Protein AF-A0A7K0J331-F1 (afdb_monomer_lite)

Foldseek 3Di:
DQVVQVPVVPQQDWFWEAAPVRDIDTGGLVVLLQSLQVVQVVVDPLSVQQLAFAQCDDDVPSVHRFQQVRGQDPDPVSCVVVVVADHGHLCCLQAQARDPPGDGDDHPPRCLHPVNLVVLCVQLRPDPDPVSNRHSSSSNSSSNSSNVNSVVSCVPPCRNVSNVPVVVVVVVCPPPVNPDD

Secondary structure (DSSP, 8-state):
-GGGGT-TTGGG-EEEEE-TTS-EEEEEHHHHHHHHHHHHHHS-HHHHTTS---TT-B-SSTT-B-TTTTS----HHHHHHTTTSPP--HHHHHH-BSSTTS-B---TT--SSHHHHHHHHHHHHH-SSHHHHHHHHHHHHHHHHHHHHHHHHTTSTTGGGT-HHHHHHHHHHTSTTS---

pLDDT: mean 88.62, std 12.7, range [39.91, 98.5]

Structure (mmCIF, N/CA/C/O backbone):
data_AF-A0A7K0J331-F1
#
_entry.id   AF-A0A7K0J331-F1
#
loop_
_atom_site.group_PDB
_atom_site.id
_atom_site.type_symbol
_atom_site.label_atom_id
_atom_site.label_alt_id
_atom_site.label_comp_id
_atom_site.label_asym_id
_atom_site.label_entity_id
_atom_site.label_seq_id
_atom_site.pdbx_PDB_ins_code
_atom_site.Cartn_x
_atom_site.Cartn_y
_atom_site.Cartn_z
_atom_site.occupancy
_atom_site.B_iso_or_equiv
_atom_site.auth_seq_id
_atom_site.auth_comp_id
_atom_site.auth_asym_id
_atom_site.auth_atom_id
_atom_site.pdbx_PDB_model_num
ATOM 1 N N . MET A 1 1 ? 0.343 -11.458 21.889 1.00 49.00 1 MET A N 1
ATOM 2 C CA . MET A 1 1 ? 0.726 -10.099 21.438 1.00 49.00 1 MET A CA 1
ATOM 3 C C . MET A 1 1 ? -0.492 -9.280 20.982 1.00 49.00 1 MET A C 1
ATOM 5 O O . MET A 1 1 ? -0.589 -8.131 21.373 1.00 49.00 1 MET A O 1
ATOM 9 N N . ILE A 1 2 ? -1.458 -9.869 20.262 1.00 51.25 2 ILE A N 1
ATOM 10 C CA . ILE A 1 2 ? -2.682 -9.197 19.760 1.00 51.25 2 ILE A CA 1
ATOM 11 C C . ILE A 1 2 ? -3.699 -8.782 20.856 1.00 51.25 2 ILE A C 1
ATOM 13 O O . ILE A 1 2 ? -4.288 -7.707 20.769 1.00 51.25 2 ILE A O 1
ATOM 17 N N . ASN A 1 3 ? -3.840 -9.555 21.941 1.00 51.06 3 ASN A N 1
ATOM 18 C CA . ASN A 1 3 ? -4.832 -9.271 22.997 1.00 51.06 3 ASN A CA 1
ATOM 19 C C . ASN A 1 3 ? -4.568 -7.977 23.796 1.00 51.06 3 ASN A C 1
ATOM 21 O O . ASN A 1 3 ? -5.488 -7.442 24.407 1.00 51.06 3 ASN A O 1
ATOM 25 N N . ASN A 1 4 ? -3.342 -7.440 23.768 1.00 61.88 4 ASN A N 1
ATOM 26 C CA . ASN A 1 4 ? -2.974 -6.229 24.517 1.00 61.88 4 ASN A CA 1
ATOM 27 C C . ASN A 1 4 ? -3.400 -4.924 23.820 1.00 61.88 4 ASN A C 1
ATOM 29 O O . ASN A 1 4 ? -3.252 -3.851 24.397 1.00 61.88 4 ASN A O 1
ATOM 33 N N . PHE A 1 5 ? -3.934 -5.007 22.597 1.00 66.25 5 PHE A N 1
ATOM 34 C CA . PHE A 1 5 ? -4.367 -3.851 21.804 1.00 66.25 5 PHE A CA 1
ATOM 35 C C . PHE A 1 5 ? -5.896 -3.729 21.686 1.00 66.25 5 PHE A C 1
ATOM 37 O O . PHE A 1 5 ? -6.386 -2.945 20.881 1.00 66.25 5 PHE A O 1
ATOM 44 N N . GLY A 1 6 ? -6.663 -4.503 22.464 1.00 72.88 6 GLY A N 1
ATOM 45 C CA . GLY A 1 6 ? -8.134 -4.504 22.401 1.00 72.88 6 GLY A CA 1
ATOM 46 C C . GLY A 1 6 ? -8.732 -5.394 21.301 1.00 72.88 6 GLY A C 1
ATOM 47 O O . GLY A 1 6 ? -9.944 -5.381 21.088 1.00 72.88 6 GLY A O 1
ATOM 48 N N . PHE A 1 7 ? -7.899 -6.199 20.634 1.00 82.62 7 PHE A N 1
ATOM 49 C CA . PHE A 1 7 ? -8.295 -7.190 19.630 1.00 82.62 7 PHE A CA 1
ATOM 50 C C . PHE A 1 7 ? -8.375 -8.587 20.252 1.00 82.62 7 PHE A C 1
ATOM 52 O O . PHE A 1 7 ? -7.640 -9.497 19.889 1.00 82.62 7 PHE A O 1
ATOM 59 N N . ASP A 1 8 ? -9.281 -8.764 21.206 1.00 84.88 8 ASP A N 1
ATOM 60 C CA . ASP A 1 8 ? -9.549 -10.030 21.902 1.00 84.88 8 ASP A CA 1
ATOM 61 C C . ASP A 1 8 ? -9.907 -11.198 20.963 1.00 84.88 8 ASP A C 1
ATOM 63 O O . ASP A 1 8 ? -9.647 -12.356 21.285 1.00 84.88 8 ASP A O 1
ATOM 67 N N . LYS A 1 9 ? -10.445 -10.886 19.778 1.00 88.12 9 LYS A N 1
ATOM 68 C CA . LYS A 1 9 ? -10.755 -11.842 18.699 1.00 88.12 9 LYS A CA 1
ATOM 69 C C . LYS A 1 9 ? -9.756 -11.814 17.535 1.00 88.12 9 LYS A C 1
ATOM 71 O O . LYS A 1 9 ? -10.022 -12.372 16.477 1.00 88.12 9 LYS A O 1
ATOM 76 N N . GLY A 1 10 ? -8.622 -11.132 17.693 1.00 88.38 10 GLY A N 1
ATOM 77 C CA . GLY A 1 10 ? -7.621 -10.969 16.642 1.00 88.38 10 GLY A CA 1
ATOM 78 C C . GLY A 1 10 ? -8.194 -10.464 15.322 1.00 88.38 10 GLY A C 1
ATOM 79 O O . GLY A 1 10 ? -8.845 -9.420 15.304 1.00 88.38 10 GLY A O 1
ATOM 80 N N . TYR A 1 11 ? -7.934 -11.185 14.226 1.00 90.31 11 TYR A N 1
ATOM 81 C CA . TYR A 1 11 ? -8.373 -10.762 12.894 1.00 90.31 11 TYR A CA 1
ATOM 82 C C . TYR A 1 11 ? -9.895 -10.882 12.676 1.00 90.31 11 TYR A C 1
ATOM 84 O O . TYR A 1 11 ? -10.427 -10.253 11.763 1.00 90.31 11 TYR A O 1
ATOM 92 N N . ASP A 1 12 ? -10.604 -11.611 13.545 1.00 94.12 12 ASP A N 1
ATOM 93 C CA . ASP A 1 12 ? -12.069 -11.731 13.527 1.00 94.12 12 ASP A CA 1
ATOM 94 C C . ASP A 1 12 ? -12.766 -10.613 14.319 1.00 94.12 12 ASP A C 1
ATOM 96 O O . ASP A 1 12 ? -13.995 -10.543 14.386 1.00 94.12 12 ASP A O 1
ATOM 100 N N . LYS A 1 13 ? -12.003 -9.713 14.955 1.00 93.56 13 LYS A N 1
ATOM 101 C CA . LYS A 1 13 ? -12.571 -8.538 15.618 1.00 93.56 13 LYS A CA 1
ATOM 102 C C . LYS A 1 13 ? -13.231 -7.640 14.578 1.00 93.56 13 LYS A C 1
ATOM 104 O O . LYS A 1 13 ? -12.571 -7.173 13.656 1.00 93.56 13 LYS A O 1
ATOM 109 N N . THR A 1 14 ? -14.510 -7.349 14.772 1.00 96.00 14 THR A N 1
ATOM 110 C CA . THR A 1 14 ? -15.242 -6.396 13.938 1.00 96.00 14 THR A CA 1
ATOM 111 C C . THR A 1 14 ? -15.026 -4.968 14.412 1.00 96.00 14 THR A C 1
ATOM 113 O O . THR A 1 14 ? -15.092 -4.704 15.615 1.00 96.00 14 THR A O 1
ATOM 116 N N . ILE A 1 15 ? -14.827 -4.052 13.470 1.00 95.62 15 ILE A N 1
ATOM 117 C CA . ILE A 1 15 ? -14.672 -2.619 13.710 1.00 95.62 15 ILE A CA 1
ATOM 118 C C . ILE A 1 15 ? -15.596 -1.872 12.760 1.00 95.62 15 ILE A C 1
ATOM 120 O O . ILE A 1 15 ? -15.685 -2.189 11.569 1.00 95.62 15 ILE A O 1
ATOM 124 N N . LYS A 1 16 ? -16.277 -0.868 13.303 1.00 96.81 16 LYS A N 1
ATOM 125 C CA . LYS A 1 16 ? -17.121 0.038 12.541 1.00 96.81 16 LYS A CA 1
ATOM 126 C C . LYS A 1 16 ? -16.255 1.087 11.833 1.00 96.81 16 LYS A C 1
ATOM 128 O O . LYS A 1 16 ? -15.366 1.670 12.445 1.00 96.81 16 LYS A O 1
ATOM 133 N N . GLY A 1 17 ? -16.502 1.338 10.553 1.00 96.50 17 GLY A N 1
ATOM 134 C CA . GLY A 1 17 ? -15.675 2.226 9.741 1.00 96.50 17 GLY A CA 1
ATOM 135 C C . GLY A 1 17 ? -16.342 2.685 8.456 1.00 96.50 17 GLY A C 1
ATOM 136 O O . GLY A 1 17 ? -17.445 2.259 8.123 1.00 96.50 17 GLY A O 1
ATOM 137 N N . ILE A 1 18 ? -15.649 3.562 7.731 1.00 95.81 18 ILE A N 1
ATOM 138 C CA . ILE A 1 18 ? -16.080 4.051 6.422 1.00 95.81 18 ILE A CA 1
ATOM 139 C C . ILE A 1 18 ? -15.290 3.327 5.334 1.00 95.81 18 ILE A C 1
ATOM 141 O O . ILE A 1 18 ? -14.054 3.344 5.313 1.00 95.81 18 ILE A O 1
ATOM 145 N N . ASN A 1 19 ? -16.031 2.695 4.435 1.00 93.69 19 ASN A N 1
ATOM 146 C CA . ASN A 1 19 ? -15.496 1.979 3.292 1.00 93.69 19 ASN A CA 1
ATOM 147 C C . ASN A 1 19 ? -15.094 2.957 2.171 1.00 93.69 19 ASN A C 1
ATOM 149 O O . ASN A 1 19 ? -15.309 4.169 2.275 1.00 93.69 19 ASN A O 1
ATOM 153 N N . ARG A 1 20 ? -14.493 2.472 1.083 1.00 88.19 20 ARG A N 1
ATOM 154 C CA . ARG A 1 20 ? -14.060 3.352 -0.022 1.00 88.19 20 ARG A CA 1
ATOM 155 C C . ARG A 1 20 ? -15.170 4.223 -0.608 1.00 88.19 20 ARG A C 1
ATOM 157 O O . ARG A 1 20 ? -14.920 5.374 -0.951 1.00 88.19 20 ARG A O 1
ATOM 164 N N . GLN A 1 21 ? -16.377 3.682 -0.747 1.00 90.69 21 GLN A N 1
ATOM 165 C CA . GLN A 1 21 ? -17.510 4.393 -1.342 1.00 90.69 21 GLN A CA 1
ATOM 166 C C . GLN A 1 21 ? -18.154 5.403 -0.375 1.00 90.69 21 GLN A C 1
ATOM 168 O O . GLN A 1 21 ? -19.152 6.028 -0.722 1.00 90.69 21 GLN A O 1
ATOM 173 N N . GLY A 1 22 ? -17.596 5.580 0.827 1.00 93.94 22 GLY A N 1
ATOM 174 C CA . GLY A 1 22 ? -18.117 6.501 1.833 1.00 93.94 22 GLY A CA 1
ATOM 175 C C . GLY A 1 22 ? -19.241 5.910 2.684 1.00 93.94 22 GLY A C 1
ATOM 176 O O . GLY A 1 22 ? -19.834 6.630 3.484 1.00 93.94 22 GLY A O 1
ATOM 177 N N . TYR A 1 23 ? -19.536 4.615 2.545 1.00 95.81 23 TYR A N 1
ATOM 178 C CA . TYR A 1 23 ? -20.563 3.949 3.335 1.00 95.81 23 TYR A CA 1
ATOM 179 C C . TYR A 1 23 ? -20.006 3.437 4.654 1.00 95.81 23 TYR A C 1
ATOM 181 O O . TYR A 1 23 ? -18.912 2.875 4.729 1.00 95.81 23 TYR A O 1
ATOM 189 N N . GLU A 1 24 ? -20.816 3.579 5.693 1.00 97.44 24 GLU A N 1
ATOM 190 C CA . GLU A 1 24 ? -20.541 2.991 6.991 1.00 97.44 24 GLU A CA 1
ATOM 191 C C . GLU A 1 24 ? -20.734 1.470 6.944 1.00 97.44 24 GLU A C 1
ATOM 193 O O . GLU A 1 24 ? -21.766 0.967 6.490 1.00 97.44 24 GLU A O 1
ATOM 198 N N . ARG A 1 25 ? -19.726 0.731 7.407 1.00 97.56 25 ARG A N 1
ATOM 199 C CA . ARG A 1 25 ? -19.710 -0.732 7.473 1.00 97.56 25 ARG A CA 1
ATOM 200 C C . ARG A 1 25 ? -19.154 -1.187 8.816 1.00 97.56 25 ARG A C 1
ATOM 202 O O . ARG A 1 25 ? -18.343 -0.500 9.429 1.00 97.56 25 ARG A O 1
ATOM 209 N N . THR A 1 26 ? -19.559 -2.378 9.236 1.00 97.69 26 THR A N 1
ATOM 210 C CA . THR A 1 26 ? -18.957 -3.088 10.367 1.00 97.69 26 THR A CA 1
ATOM 211 C C . THR A 1 26 ? -18.372 -4.374 9.820 1.00 97.69 26 THR A C 1
ATOM 213 O O . THR A 1 26 ? -19.126 -5.290 9.506 1.00 97.69 26 THR A O 1
ATOM 216 N N . LEU A 1 27 ? -17.051 -4.405 9.670 1.00 97.62 27 LEU A N 1
ATOM 217 C CA . LEU A 1 27 ? -16.310 -5.516 9.074 1.00 97.62 27 LEU A CA 1
ATOM 218 C C . LEU A 1 27 ? -15.245 -6.016 10.049 1.00 97.62 27 LEU A C 1
ATOM 220 O O . LEU A 1 27 ? -14.797 -5.262 10.921 1.00 97.62 27 LEU A O 1
ATOM 224 N N . SER A 1 28 ? -14.841 -7.274 9.920 1.00 97.19 28 SER A N 1
ATOM 225 C CA . SER A 1 28 ? -13.680 -7.818 10.617 1.00 97.19 28 SER A CA 1
ATOM 226 C C . SER A 1 28 ? -12.385 -7.128 10.169 1.00 97.19 28 SER A C 1
ATOM 228 O O . SER A 1 28 ? -12.311 -6.504 9.109 1.00 97.19 28 SER A O 1
ATOM 230 N N . VAL A 1 29 ? -11.319 -7.259 10.960 1.00 96.50 29 VAL A N 1
ATOM 231 C CA . VAL A 1 29 ? -9.976 -6.821 10.544 1.00 96.50 29 VAL A CA 1
ATOM 232 C C . VAL A 1 29 ? -9.565 -7.502 9.234 1.00 96.50 29 VAL A C 1
ATOM 234 O O . VAL A 1 29 ? -9.015 -6.840 8.354 1.00 96.50 29 VAL A O 1
ATOM 237 N N . SER A 1 30 ? -9.845 -8.802 9.078 1.00 97.25 30 SER A N 1
ATOM 238 C CA . SER A 1 30 ? -9.543 -9.534 7.842 1.00 97.25 30 SER A CA 1
ATOM 239 C C . SER A 1 30 ? -10.338 -9.025 6.639 1.00 97.25 30 SER A C 1
ATOM 241 O O . SER A 1 30 ? -9.797 -8.979 5.536 1.00 97.25 30 SER A O 1
ATOM 243 N N . GLU A 1 31 ? -11.588 -8.612 6.822 1.00 98.12 31 GLU A N 1
ATOM 244 C CA . GLU A 1 31 ? -12.414 -8.015 5.770 1.00 98.12 31 GLU A CA 1
ATOM 245 C C . GLU A 1 31 ? -11.929 -6.605 5.399 1.00 98.12 31 GLU A C 1
ATOM 247 O O . GLU A 1 31 ? -11.851 -6.289 4.216 1.00 98.12 31 GLU A O 1
ATOM 252 N N . TRP A 1 32 ? -11.507 -5.779 6.365 1.00 98.19 32 TRP A N 1
ATOM 253 C CA . TRP A 1 32 ? -10.908 -4.468 6.073 1.00 98.19 32 TRP A CA 1
ATOM 254 C C . TRP A 1 32 ? -9.575 -4.572 5.315 1.00 98.19 32 TRP A C 1
ATOM 256 O O . TRP A 1 32 ? -9.308 -3.759 4.429 1.00 98.19 32 TRP A O 1
ATOM 266 N N . LEU A 1 33 ? -8.751 -5.576 5.637 1.00 97.94 33 LEU A N 1
ATOM 267 C CA . LEU A 1 33 ? -7.535 -5.901 4.881 1.00 97.94 33 LEU A CA 1
ATOM 268 C C . LEU A 1 33 ? -7.869 -6.311 3.439 1.00 97.94 33 LEU A C 1
ATOM 270 O O . LEU A 1 33 ? -7.243 -5.821 2.501 1.00 97.94 33 LEU A O 1
ATOM 274 N N . GLN A 1 34 ? -8.869 -7.180 3.261 1.00 97.56 34 GLN A N 1
ATOM 275 C CA . GLN A 1 34 ? -9.328 -7.613 1.938 1.00 97.56 34 GLN A CA 1
ATOM 276 C C . GLN A 1 34 ? -9.882 -6.447 1.119 1.00 97.56 34 GLN A C 1
ATOM 278 O O . GLN A 1 34 ? -9.506 -6.303 -0.040 1.00 97.56 34 GLN A O 1
ATOM 283 N N . GLU A 1 35 ? -10.707 -5.581 1.717 1.00 96.88 35 GLU A N 1
ATOM 284 C CA . GLU A 1 35 ? -11.226 -4.391 1.036 1.00 96.88 35 GLU A CA 1
ATOM 285 C C . GLU A 1 35 ? -10.075 -3.507 0.545 1.00 96.88 35 GLU A C 1
ATOM 287 O O . GLU A 1 35 ? -10.038 -3.155 -0.632 1.00 96.88 35 GLU A O 1
ATOM 292 N N . GLY A 1 36 ? -9.093 -3.228 1.411 1.00 96.81 36 GLY A N 1
ATOM 293 C CA . GLY A 1 36 ? -7.890 -2.484 1.040 1.00 96.81 36 GLY A CA 1
ATOM 294 C C . GLY A 1 36 ? -7.147 -3.103 -0.143 1.00 96.81 36 GLY A C 1
ATOM 295 O O . GLY A 1 36 ? -6.830 -2.399 -1.095 1.00 96.81 36 GLY A O 1
ATOM 296 N N . SER A 1 37 ? -6.929 -4.420 -0.122 1.00 96.62 37 SER A N 1
ATOM 297 C CA . SER A 1 37 ? -6.287 -5.128 -1.236 1.00 96.62 37 SER A CA 1
ATOM 298 C C . SER A 1 37 ? -7.075 -4.969 -2.538 1.00 96.62 37 SER A C 1
ATOM 300 O O . SER A 1 37 ? -6.503 -4.573 -3.545 1.00 96.62 37 SER A O 1
ATOM 302 N N . THR A 1 38 ? -8.394 -5.177 -2.520 1.00 94.44 38 THR A N 1
ATOM 303 C CA . THR A 1 38 ? -9.230 -5.037 -3.728 1.00 94.44 38 THR A CA 1
ATOM 304 C C . THR A 1 38 ? -9.359 -3.598 -4.227 1.00 94.44 38 THR A C 1
ATOM 306 O O . THR A 1 38 ? -9.544 -3.359 -5.421 1.00 94.44 38 THR A O 1
ATOM 309 N N . ASP A 1 39 ? -9.279 -2.621 -3.325 1.00 94.06 39 ASP A N 1
ATOM 310 C CA . ASP A 1 39 ? -9.392 -1.211 -3.672 1.00 94.06 39 ASP A CA 1
ATOM 311 C C . ASP A 1 39 ? -8.186 -0.712 -4.476 1.00 94.06 39 ASP A C 1
ATOM 313 O O . ASP A 1 39 ? -8.351 0.241 -5.242 1.00 94.06 39 ASP A O 1
ATOM 317 N N . GLU A 1 40 ? -7.007 -1.330 -4.320 1.00 94.94 40 GLU A N 1
ATOM 318 C CA . GLU A 1 40 ? -5.766 -0.909 -4.984 1.00 94.94 40 GLU A CA 1
ATOM 319 C C . GLU A 1 40 ? -5.912 -0.892 -6.512 1.00 94.94 40 GLU A C 1
ATOM 321 O O . GLU A 1 40 ? -5.645 0.140 -7.131 1.00 94.94 40 GLU A O 1
ATOM 326 N N . ASP A 1 41 ? -6.491 -1.945 -7.093 1.00 90.69 41 ASP A N 1
ATOM 327 C CA . ASP A 1 41 ? -6.813 -2.017 -8.527 1.00 90.69 41 ASP A CA 1
ATOM 328 C C . ASP A 1 41 ? -8.011 -1.144 -8.925 1.00 90.69 41 ASP A C 1
ATOM 330 O O . ASP A 1 41 ? -8.113 -0.644 -10.050 1.00 90.69 41 ASP A O 1
ATOM 334 N N . ALA A 1 42 ? -8.972 -0.974 -8.018 1.00 84.62 42 ALA A N 1
ATOM 335 C CA . ALA A 1 42 ? -10.274 -0.424 -8.361 1.00 84.62 42 ALA A CA 1
ATOM 336 C C . ALA A 1 42 ? -10.318 1.114 -8.336 1.00 84.62 42 ALA A C 1
ATOM 338 O O . ALA A 1 42 ? -11.352 1.687 -8.700 1.00 84.62 42 ALA A O 1
ATOM 339 N N . LEU A 1 43 ? -9.273 1.804 -7.858 1.00 78.88 43 LEU A N 1
ATOM 340 C CA . LEU A 1 43 ? -9.263 3.269 -7.721 1.00 78.88 43 LEU A CA 1
ATOM 341 C C . LEU A 1 43 ? -9.305 3.992 -9.065 1.00 78.88 43 LEU A C 1
ATOM 343 O O . LEU A 1 43 ? -10.164 4.848 -9.276 1.00 78.88 43 LEU A O 1
ATOM 347 N N . SER A 1 44 ? -8.365 3.683 -9.956 1.00 85.75 44 SER A N 1
ATOM 348 C CA . SER A 1 44 ? -8.318 4.256 -11.298 1.00 85.75 44 SER A CA 1
ATOM 349 C C . SER A 1 44 ? -7.358 3.483 -12.192 1.00 85.75 44 SER A C 1
ATOM 351 O O . SER A 1 44 ? -6.380 2.902 -11.723 1.00 85.75 44 SER A O 1
ATOM 353 N N . PHE A 1 45 ? -7.572 3.592 -13.501 1.00 83.56 45 PHE A N 1
ATOM 354 C CA . PHE A 1 45 ? -6.634 3.089 -14.503 1.00 83.56 45 PHE A CA 1
ATOM 355 C C . PHE A 1 45 ? -5.213 3.659 -14.329 1.00 83.56 45 PHE A C 1
ATOM 357 O O . PHE A 1 45 ? -4.227 2.954 -14.524 1.00 83.56 45 PHE A O 1
ATOM 364 N N . CYS A 1 46 ? -5.090 4.918 -13.894 1.00 89.25 46 CYS A N 1
ATOM 365 C CA . CYS A 1 46 ? -3.789 5.530 -13.631 1.00 89.25 46 CYS A CA 1
ATOM 366 C C . CYS A 1 46 ? -3.120 4.985 -12.367 1.00 89.25 46 CYS A C 1
ATOM 368 O O . CYS A 1 46 ? -1.893 4.894 -12.332 1.00 89.25 46 CYS A O 1
ATOM 370 N N . ARG A 1 47 ? -3.897 4.576 -11.357 1.00 91.50 47 ARG A N 1
ATOM 371 C CA . ARG A 1 47 ? -3.357 3.899 -10.174 1.00 91.50 47 ARG A CA 1
ATOM 372 C C . ARG A 1 47 ? -2.822 2.514 -10.531 1.00 91.50 47 ARG A C 1
ATOM 374 O O . ARG A 1 47 ? -1.675 2.254 -10.199 1.00 91.50 47 ARG A O 1
ATOM 381 N N . ALA A 1 48 ? -3.543 1.737 -11.341 1.00 90.06 48 ALA A N 1
ATOM 382 C CA . ALA A 1 48 ? -3.070 0.434 -11.827 1.00 90.06 48 ALA A CA 1
ATOM 383 C C . ALA A 1 48 ? -1.705 0.508 -12.547 1.00 90.06 48 ALA A C 1
ATOM 385 O O . ALA A 1 48 ? -0.882 -0.397 -12.444 1.00 90.06 48 ALA A O 1
ATOM 386 N N . SER A 1 49 ? -1.393 1.624 -13.223 1.00 90.75 49 SER A N 1
ATOM 387 C CA . SER A 1 49 ? -0.074 1.810 -13.859 1.00 90.75 49 SER A CA 1
ATOM 388 C C . SER A 1 49 ? 1.112 1.880 -12.885 1.00 90.75 49 SER A C 1
ATOM 390 O O . SER A 1 49 ? 2.267 1.834 -13.310 1.00 90.75 49 SER A O 1
ATOM 392 N N . ARG A 1 50 ? 0.835 2.008 -11.583 1.00 94.50 50 ARG A N 1
ATOM 393 C CA . ARG A 1 50 ? 1.822 2.092 -10.503 1.00 94.50 50 ARG A CA 1
ATOM 394 C C . ARG A 1 50 ? 2.127 0.728 -9.877 1.00 94.50 50 ARG A C 1
ATOM 396 O O . ARG A 1 50 ? 2.897 0.693 -8.938 1.00 94.50 50 ARG A O 1
ATOM 403 N N . HIS A 1 51 ? 1.575 -0.366 -10.404 1.00 96.19 51 HIS A N 1
ATOM 404 C CA . HIS A 1 51 ? 1.722 -1.729 -9.868 1.00 96.19 51 HIS A CA 1
ATOM 405 C C . HIS A 1 51 ? 2.908 -2.497 -10.475 1.00 96.19 51 HIS A C 1
ATOM 407 O O . HIS A 1 51 ? 2.995 -3.720 -10.406 1.00 96.19 51 HIS A O 1
ATOM 413 N N . PHE A 1 52 ? 3.798 -1.797 -11.179 1.00 96.06 52 PHE A N 1
ATOM 414 C CA . PHE A 1 52 ? 4.895 -2.405 -11.926 1.00 96.06 52 PHE A CA 1
ATOM 415 C C . PHE A 1 52 ? 6.229 -1.983 -11.336 1.00 96.06 52 PHE A C 1
ATOM 417 O O . PHE A 1 52 ? 6.449 -0.805 -11.034 1.00 96.06 52 PHE A O 1
ATOM 424 N N . HIS A 1 53 ? 7.140 -2.938 -11.220 1.00 95.75 53 HIS A N 1
ATOM 425 C CA . HIS A 1 53 ? 8.511 -2.680 -10.822 1.00 95.75 53 HIS A CA 1
ATOM 426 C C . HIS A 1 53 ? 9.434 -3.717 -11.447 1.00 95.75 53 HIS A C 1
ATOM 428 O O . HIS A 1 53 ? 9.445 -4.869 -11.028 1.00 95.75 53 HIS A O 1
ATOM 434 N N . ASN A 1 54 ? 10.249 -3.307 -12.413 1.00 93.69 54 ASN A N 1
ATOM 435 C CA . ASN A 1 54 ? 11.310 -4.146 -12.949 1.00 93.69 54 ASN A CA 1
ATOM 436 C C . ASN A 1 54 ? 12.541 -4.138 -12.019 1.00 93.69 54 ASN A C 1
ATOM 438 O O . ASN A 1 54 ? 13.273 -3.140 -12.004 1.00 93.69 54 ASN A O 1
ATOM 442 N N . PRO A 1 55 ? 12.824 -5.240 -11.292 1.00 90.12 55 PRO A N 1
ATOM 443 C CA . PRO A 1 55 ? 13.945 -5.303 -10.358 1.00 90.12 55 PRO A CA 1
ATOM 444 C C . PRO A 1 55 ? 15.296 -5.442 -11.069 1.00 90.12 55 PRO A C 1
ATOM 446 O O . PRO A 1 55 ? 16.331 -5.285 -10.439 1.00 90.12 55 PRO A O 1
ATOM 449 N N . THR A 1 56 ? 15.307 -5.742 -12.371 1.00 85.62 56 THR A N 1
ATOM 450 C CA . THR A 1 56 ? 16.530 -5.837 -13.187 1.00 85.62 56 THR A CA 1
ATOM 451 C C . THR A 1 56 ? 16.844 -4.547 -13.937 1.00 85.62 56 THR A C 1
ATOM 453 O O . THR A 1 56 ? 17.843 -4.480 -14.650 1.00 85.62 56 THR A O 1
ATOM 456 N N . PHE A 1 57 ? 16.009 -3.513 -13.787 1.00 82.38 57 PHE A N 1
ATOM 457 C CA . PHE A 1 57 ? 16.316 -2.202 -14.335 1.00 82.38 57 PHE A CA 1
ATOM 458 C C . PHE A 1 57 ? 17.428 -1.555 -13.502 1.00 82.38 57 PHE A C 1
ATOM 460 O O . PHE A 1 57 ? 17.190 -1.000 -12.428 1.00 82.38 57 PHE A O 1
ATOM 467 N N . SER A 1 58 ? 18.657 -1.636 -14.001 1.00 68.31 58 SER A N 1
ATOM 468 C CA . SER A 1 58 ? 19.802 -0.910 -13.465 1.00 68.31 58 SER A CA 1
ATOM 469 C C . SER A 1 58 ? 20.189 0.226 -14.405 1.00 68.31 58 SER A C 1
ATOM 471 O O . SER A 1 58 ? 19.926 0.201 -15.611 1.00 68.31 58 SER A O 1
ATOM 473 N N . THR A 1 59 ? 20.852 1.239 -13.856 1.00 66.94 59 THR A N 1
ATOM 474 C CA . THR A 1 59 ? 21.611 2.179 -14.690 1.00 66.94 59 THR A CA 1
ATOM 475 C C . THR A 1 59 ? 22.830 1.458 -15.311 1.00 66.94 59 THR A C 1
ATOM 477 O O . THR A 1 59 ? 23.044 0.275 -15.027 1.00 66.94 59 THR A O 1
ATOM 480 N N . PRO A 1 60 ? 23.655 2.115 -16.154 1.00 68.00 60 PRO A N 1
ATOM 481 C CA . PRO A 1 60 ? 24.920 1.532 -16.618 1.00 68.00 60 PRO A CA 1
ATOM 482 C C . PRO A 1 60 ? 25.856 1.101 -15.478 1.00 68.00 60 PRO A C 1
ATOM 484 O O . PRO A 1 60 ? 26.718 0.254 -15.693 1.00 68.00 60 PRO A O 1
ATOM 487 N N . ASP A 1 61 ? 25.678 1.672 -14.284 1.00 62.69 61 ASP A N 1
ATOM 488 C CA . ASP A 1 61 ? 26.244 1.152 -13.046 1.00 62.69 61 ASP A CA 1
ATOM 489 C C . ASP A 1 61 ? 25.298 0.076 -12.459 1.00 62.69 61 ASP A C 1
ATOM 491 O O . ASP A 1 61 ? 24.169 0.411 -12.065 1.00 62.69 61 ASP A O 1
ATOM 495 N N . PRO A 1 62 ? 25.714 -1.207 -12.422 1.00 61.03 62 PRO A N 1
ATOM 496 C CA . PRO A 1 62 ? 24.886 -2.317 -11.950 1.00 61.03 62 PRO A CA 1
ATOM 497 C C . PRO A 1 62 ? 24.614 -2.278 -10.439 1.00 61.03 62 PRO A C 1
ATOM 499 O O . PRO A 1 62 ? 23.675 -2.934 -9.988 1.00 61.03 62 PRO A O 1
ATOM 502 N N . ASP A 1 63 ? 25.377 -1.498 -9.666 1.00 62.72 63 ASP A N 1
ATOM 503 C CA . ASP A 1 63 ? 25.178 -1.347 -8.221 1.00 62.72 63 ASP A CA 1
ATOM 504 C C . ASP A 1 63 ? 24.177 -0.223 -7.883 1.00 62.72 63 ASP A C 1
ATOM 506 O O . ASP A 1 63 ? 23.739 -0.086 -6.736 1.00 62.72 63 ASP A O 1
ATOM 510 N N . ILE A 1 64 ? 23.750 0.561 -8.882 1.00 64.25 64 ILE A N 1
ATOM 511 C CA . ILE A 1 64 ? 22.750 1.623 -8.731 1.00 64.25 64 ILE A CA 1
ATOM 512 C C . ILE A 1 64 ? 21.400 1.139 -9.269 1.00 64.25 64 ILE A C 1
ATOM 514 O O . ILE A 1 64 ? 21.054 1.299 -10.447 1.00 64.25 64 ILE A O 1
ATOM 518 N N . TYR A 1 65 ? 20.599 0.586 -8.358 1.00 69.44 65 TYR A N 1
ATOM 519 C CA . TYR A 1 65 ? 19.182 0.318 -8.593 1.00 69.44 65 TYR A CA 1
ATOM 520 C C . TYR A 1 65 ? 18.410 1.635 -8.660 1.00 69.44 65 TYR A C 1
ATOM 522 O O . TYR A 1 65 ? 18.324 2.372 -7.674 1.00 69.44 65 TYR A O 1
ATOM 530 N N . ASN A 1 66 ? 17.830 1.922 -9.825 1.00 78.94 66 ASN A N 1
ATOM 531 C CA . ASN A 1 66 ? 17.018 3.111 -10.044 1.00 78.94 66 ASN A CA 1
ATOM 532 C C . ASN A 1 66 ? 15.538 2.731 -10.124 1.00 78.94 66 ASN A C 1
ATOM 534 O O . ASN A 1 66 ? 15.033 2.402 -11.200 1.00 78.94 66 ASN A O 1
ATOM 538 N N . TRP A 1 67 ? 14.826 2.838 -9.000 1.00 88.25 67 TRP A N 1
ATOM 539 C CA . TRP A 1 67 ? 13.402 2.503 -8.961 1.00 88.25 67 TRP A CA 1
ATOM 540 C C . TRP A 1 67 ? 12.529 3.463 -9.776 1.00 88.25 67 TRP A C 1
ATOM 542 O O . TRP A 1 67 ? 11.400 3.098 -10.105 1.00 88.25 67 TRP A O 1
ATOM 552 N N . ASP A 1 68 ? 13.017 4.656 -10.137 1.00 83.50 68 ASP A N 1
ATOM 553 C CA . ASP A 1 68 ? 12.285 5.552 -11.040 1.00 83.50 68 ASP A CA 1
ATOM 554 C C . ASP A 1 68 ? 12.229 4.991 -12.467 1.00 83.50 68 ASP A C 1
ATOM 556 O O . ASP A 1 68 ? 11.210 5.110 -13.143 1.00 83.50 68 ASP A O 1
ATOM 560 N N . GLY A 1 69 ? 13.292 4.319 -12.914 1.00 85.94 69 GLY A N 1
ATOM 561 C CA . GLY A 1 69 ? 13.316 3.635 -14.208 1.00 85.94 69 GLY A CA 1
ATOM 562 C C . GLY A 1 69 ? 12.623 2.269 -14.197 1.00 85.94 69 GLY A C 1
ATOM 563 O O . GLY A 1 69 ? 12.186 1.792 -15.241 1.00 85.94 69 GLY A O 1
ATOM 564 N N . SER A 1 70 ? 12.439 1.668 -13.019 1.00 92.19 70 SER A N 1
ATOM 565 C CA . SER A 1 70 ? 11.743 0.388 -12.852 1.00 92.19 70 SER A CA 1
ATOM 566 C C . SER A 1 70 ? 10.229 0.449 -13.089 1.00 92.19 70 SER A C 1
ATOM 568 O O . SER A 1 70 ? 9.600 -0.600 -13.079 1.00 92.19 70 SER A O 1
ATOM 570 N N . LYS A 1 71 ? 9.617 1.620 -13.292 1.00 92.12 71 LYS A N 1
ATOM 571 C CA . LYS A 1 71 ? 8.158 1.775 -13.476 1.00 92.12 71 LYS A CA 1
ATOM 572 C C . LYS A 1 71 ? 7.647 1.253 -14.826 1.00 92.12 71 LYS A C 1
ATOM 574 O O . LYS A 1 71 ? 8.410 1.153 -15.781 1.00 92.12 71 LYS A O 1
ATOM 579 N N . MET A 1 72 ? 6.337 1.004 -14.926 1.00 92.38 72 MET A N 1
ATOM 580 C CA . MET A 1 72 ? 5.667 0.575 -16.166 1.00 92.38 72 MET A CA 1
ATOM 581 C C . MET A 1 72 ? 6.038 1.468 -17.367 1.00 92.38 72 MET A C 1
ATOM 583 O O . MET A 1 72 ? 5.973 2.700 -17.271 1.00 92.38 72 MET A O 1
ATOM 587 N N . SER A 1 73 ? 6.368 0.860 -18.510 1.00 88.12 73 SER A N 1
ATOM 588 C CA . SER A 1 73 ? 6.947 1.568 -19.663 1.00 88.12 73 SER A CA 1
ATOM 589 C C . SER A 1 73 ? 6.378 1.175 -21.033 1.00 88.12 73 SER A C 1
ATOM 591 O O . SER A 1 73 ? 6.845 1.698 -22.039 1.00 88.12 73 SER A O 1
ATOM 593 N N . ASP A 1 74 ? 5.398 0.273 -21.110 1.00 88.69 74 ASP A N 1
ATOM 594 C CA . ASP A 1 74 ? 4.977 -0.371 -22.364 1.00 88.69 74 ASP A CA 1
ATOM 595 C C . ASP A 1 74 ? 3.538 -0.037 -22.815 1.00 88.69 74 ASP A C 1
ATOM 597 O O . ASP A 1 74 ? 2.990 -0.722 -23.678 1.00 88.69 74 ASP A O 1
ATOM 601 N N . SER A 1 75 ? 2.898 1.006 -22.266 1.00 88.25 75 SER A N 1
ATOM 602 C CA . SER A 1 75 ? 1.488 1.311 -22.560 1.00 88.25 75 SER A CA 1
ATOM 603 C C . SER A 1 75 ? 1.228 2.750 -23.011 1.00 88.25 75 SER A C 1
ATOM 605 O O . SER A 1 75 ? 1.062 3.662 -22.200 1.00 88.25 75 SER A O 1
ATOM 607 N N . TYR A 1 76 ? 1.042 2.917 -24.324 1.00 87.06 76 TYR A N 1
ATOM 608 C CA . TYR A 1 76 ? 0.675 4.196 -24.948 1.00 87.06 76 TYR A CA 1
ATOM 609 C C . TYR A 1 76 ? -0.656 4.772 -24.432 1.00 87.06 76 TYR A C 1
ATOM 611 O O . TYR A 1 76 ? -0.807 5.983 -24.282 1.00 87.06 76 TYR A O 1
ATOM 619 N N . LEU A 1 77 ? -1.636 3.912 -24.130 1.00 86.44 77 LEU A N 1
ATOM 620 C CA . LEU A 1 77 ? -2.924 4.361 -23.593 1.00 86.44 77 LEU A CA 1
ATOM 621 C C . LEU A 1 77 ? -2.758 4.991 -22.208 1.00 86.44 77 LEU A C 1
ATOM 623 O O . LEU A 1 77 ? -3.361 6.026 -21.936 1.00 86.44 77 LEU A O 1
ATOM 627 N N . VAL A 1 78 ? -1.925 4.406 -21.344 1.00 87.56 78 VAL A N 1
ATOM 628 C CA . VAL A 1 78 ? -1.618 5.014 -20.043 1.00 87.56 78 VAL A CA 1
ATOM 629 C C . VAL A 1 78 ? -0.886 6.338 -20.239 1.00 87.56 78 VAL A C 1
ATOM 631 O O . VAL A 1 78 ? -1.210 7.300 -19.550 1.00 87.56 78 VAL A O 1
ATOM 634 N N . ASP A 1 79 ? 0.049 6.428 -21.186 1.00 89.19 79 ASP A N 1
ATOM 635 C CA . ASP A 1 79 ? 0.770 7.679 -21.453 1.00 89.19 79 ASP A CA 1
ATOM 636 C C . ASP A 1 79 ? -0.178 8.826 -21.838 1.00 89.19 79 ASP A C 1
ATOM 638 O O . ASP A 1 79 ? -0.000 9.944 -21.362 1.00 89.19 79 ASP A O 1
ATOM 642 N N . ILE A 1 80 ? -1.226 8.556 -22.628 1.00 89.38 80 ILE A N 1
ATOM 643 C CA . ILE A 1 80 ? -2.245 9.561 -22.972 1.00 89.38 80 ILE A CA 1
ATOM 644 C C . ILE A 1 80 ? -3.163 9.861 -21.783 1.00 89.38 80 ILE A C 1
ATOM 646 O O . ILE A 1 80 ? -3.306 11.014 -21.376 1.00 89.38 80 ILE A O 1
ATOM 650 N N . PHE A 1 81 ? -3.836 8.840 -21.246 1.00 89.06 81 PHE A N 1
ATOM 651 C CA . PHE A 1 81 ? -4.924 9.040 -20.282 1.00 89.06 81 PHE A CA 1
ATOM 652 C C . PHE A 1 81 ? -4.432 9.447 -18.892 1.00 89.06 81 PHE A C 1
ATOM 654 O O . PHE A 1 81 ? -5.195 10.016 -18.115 1.00 89.06 81 PHE A O 1
ATOM 661 N N . CYS A 1 82 ? -3.162 9.187 -18.589 1.00 90.19 82 CYS A N 1
ATOM 662 C CA . CYS A 1 82 ? -2.538 9.487 -17.307 1.00 90.19 82 CYS A CA 1
ATOM 663 C C . CYS A 1 82 ? -1.395 10.500 -17.439 1.00 90.19 82 CYS A C 1
ATOM 665 O O . CYS A 1 82 ? -0.570 10.587 -16.537 1.00 90.19 82 CYS A O 1
ATOM 667 N N . ALA A 1 83 ? -1.355 11.290 -18.520 1.00 86.31 83 ALA A N 1
ATOM 668 C CA . ALA A 1 83 ? -0.282 12.252 -18.802 1.00 86.31 83 ALA A CA 1
ATOM 669 C C . ALA A 1 83 ? -0.031 13.270 -17.672 1.00 86.31 83 ALA A C 1
ATOM 671 O O . ALA A 1 83 ? 1.090 13.734 -17.489 1.00 86.31 83 ALA A O 1
ATOM 672 N N . LEU A 1 84 ? -1.077 13.624 -16.916 1.00 86.56 84 LEU A N 1
ATOM 673 C CA . LEU A 1 84 ? -0.991 14.559 -15.787 1.00 86.56 84 LEU A CA 1
ATOM 674 C C . LEU A 1 84 ? -0.678 13.872 -14.450 1.00 86.56 84 LEU A C 1
ATOM 676 O O . LEU A 1 84 ? -0.433 14.555 -13.460 1.00 86.56 84 LEU A O 1
ATOM 680 N N . ALA A 1 85 ? -0.709 12.539 -14.398 1.00 86.62 85 ALA A N 1
ATOM 681 C CA . ALA A 1 85 ? -0.429 11.779 -13.192 1.00 86.62 85 ALA A CA 1
ATOM 682 C C . ALA A 1 85 ? 1.034 11.332 -13.186 1.00 86.62 85 ALA A C 1
ATOM 684 O O . ALA A 1 85 ? 1.495 10.641 -14.095 1.00 86.62 85 ALA A O 1
ATOM 685 N N . THR A 1 86 ? 1.760 11.649 -12.115 1.00 88.94 86 THR A N 1
ATOM 686 C CA . THR A 1 86 ? 3.110 11.112 -11.937 1.00 88.94 86 THR A CA 1
ATOM 687 C C . THR A 1 86 ? 3.046 9.589 -11.821 1.00 88.94 86 THR A C 1
ATOM 689 O O . THR A 1 86 ? 2.306 9.040 -10.991 1.00 88.94 86 THR A O 1
ATOM 692 N N . ARG A 1 87 ? 3.824 8.905 -12.664 1.00 90.00 87 ARG A N 1
ATOM 693 C CA . ARG A 1 87 ? 4.003 7.453 -12.619 1.00 90.00 87 ARG A CA 1
ATOM 694 C C . ARG A 1 87 ? 5.182 7.114 -11.716 1.00 90.00 87 ARG A C 1
ATOM 696 O O . ARG A 1 87 ? 6.276 7.645 -11.895 1.00 90.00 87 ARG A O 1
ATOM 703 N N . TYR A 1 88 ? 4.944 6.195 -10.793 1.00 93.75 88 TYR A N 1
ATOM 704 C CA . TYR A 1 88 ? 5.937 5.638 -9.882 1.00 93.75 88 TYR A CA 1
ATOM 705 C C . TYR A 1 88 ? 6.069 4.140 -10.161 1.00 93.75 88 TYR A C 1
ATOM 707 O O . TYR A 1 88 ? 5.132 3.544 -10.698 1.00 93.75 88 TYR A O 1
ATOM 715 N N . SER A 1 89 ? 7.207 3.535 -9.815 1.00 95.12 89 SER A N 1
ATOM 716 C CA . SER A 1 89 ? 7.249 2.074 -9.707 1.00 95.12 89 SER A CA 1
ATOM 717 C C . SER A 1 89 ? 6.465 1.624 -8.480 1.00 95.12 89 SER A C 1
ATOM 719 O O . SER A 1 89 ? 6.256 2.424 -7.569 1.00 95.12 89 SER A O 1
ATOM 721 N N . ASP A 1 90 ? 6.079 0.354 -8.443 1.00 96.75 90 ASP A N 1
ATOM 722 C CA . ASP A 1 90 ? 5.346 -0.267 -7.337 1.00 96.75 90 ASP A CA 1
ATOM 723 C C . ASP A 1 90 ? 5.989 0.013 -5.977 1.00 96.75 90 ASP A C 1
ATOM 725 O O . ASP A 1 90 ? 5.380 0.610 -5.088 1.00 96.75 90 ASP A O 1
ATOM 729 N N . VAL A 1 91 ? 7.281 -0.290 -5.859 1.00 95.31 91 VAL A N 1
ATOM 730 C CA . VAL A 1 91 ? 8.016 -0.116 -4.605 1.00 95.31 91 VAL A CA 1
ATOM 731 C C . VAL A 1 91 ? 8.055 1.354 -4.189 1.00 95.31 91 VAL A C 1
ATOM 733 O O . VAL A 1 91 ? 7.841 1.676 -3.016 1.00 95.31 91 VAL A O 1
ATOM 736 N N . THR A 1 92 ? 8.275 2.274 -5.134 1.00 95.75 92 THR A N 1
ATOM 737 C CA . THR A 1 92 ? 8.185 3.706 -4.840 1.00 95.75 92 THR A CA 1
ATOM 738 C C . THR A 1 92 ? 6.763 4.077 -4.442 1.00 95.75 92 THR A C 1
ATOM 740 O O . THR A 1 92 ? 6.600 4.757 -3.440 1.00 95.75 92 THR A O 1
ATOM 743 N N . TRP A 1 93 ? 5.732 3.610 -5.146 1.00 96.81 93 TRP A N 1
ATOM 744 C CA . TRP A 1 93 ? 4.324 3.888 -4.861 1.00 96.81 93 TRP A CA 1
ATOM 745 C C . TRP A 1 93 ? 3.904 3.447 -3.451 1.00 96.81 93 TRP A C 1
ATOM 747 O O . TRP A 1 93 ? 3.241 4.209 -2.736 1.00 96.81 93 TRP A O 1
ATOM 757 N N . ALA A 1 94 ? 4.356 2.266 -3.029 1.00 97.12 94 ALA A N 1
ATOM 758 C CA . ALA A 1 94 ? 4.097 1.692 -1.716 1.00 97.12 94 ALA A CA 1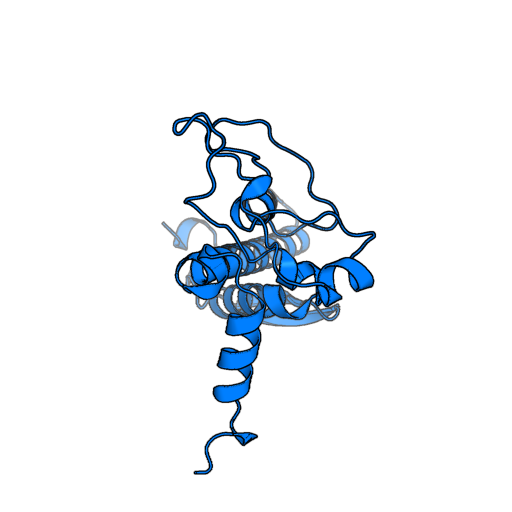
ATOM 759 C C . ALA A 1 94 ? 4.867 2.400 -0.590 1.00 97.12 94 ALA A C 1
ATOM 761 O O . ALA A 1 94 ? 4.323 2.595 0.497 1.00 97.12 94 ALA A O 1
ATOM 762 N N . THR A 1 95 ? 6.132 2.769 -0.820 1.00 95.31 95 THR A N 1
ATOM 763 C CA . THR A 1 95 ? 7.060 3.129 0.273 1.00 95.31 95 THR A CA 1
ATOM 764 C C . THR A 1 95 ? 7.506 4.586 0.293 1.00 95.31 95 THR A C 1
ATOM 766 O O . THR A 1 95 ? 7.902 5.082 1.345 1.00 95.31 95 THR A O 1
ATOM 769 N N . GLY A 1 96 ? 7.479 5.271 -0.849 1.00 95.00 96 GLY A N 1
ATOM 770 C CA . GLY A 1 96 ? 8.018 6.620 -1.000 1.00 95.00 96 GLY A CA 1
ATOM 771 C C . GLY A 1 96 ? 9.496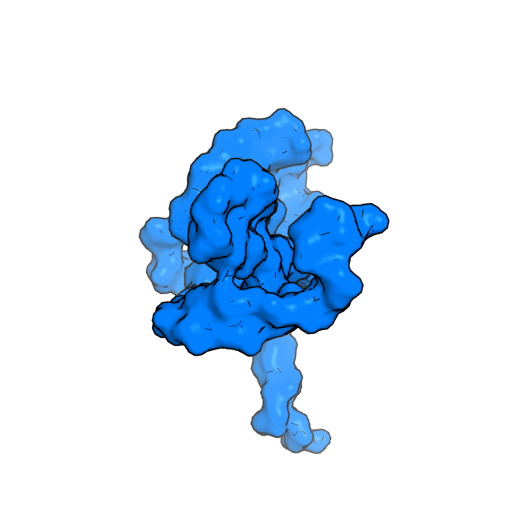 6.734 -1.283 1.00 95.00 96 GLY A C 1
ATOM 772 O O . GLY A 1 96 ? 9.957 7.845 -1.511 1.00 95.00 96 GLY A O 1
ATOM 773 N N . TYR A 1 97 ? 10.244 5.640 -1.295 1.00 93.00 97 TYR A N 1
ATOM 774 C CA . TYR A 1 97 ? 11.674 5.701 -1.568 1.00 93.00 97 TYR A CA 1
ATOM 775 C C . TYR A 1 97 ? 11.958 5.547 -3.065 1.00 93.00 97 TYR A C 1
ATOM 777 O O . TYR A 1 97 ? 11.190 4.916 -3.793 1.00 93.00 97 TYR A O 1
ATOM 785 N N . LEU A 1 98 ? 13.054 6.146 -3.534 1.00 89.75 98 LEU A N 1
ATOM 786 C CA . LEU A 1 98 ? 13.542 6.000 -4.916 1.00 89.75 98 LEU A CA 1
ATOM 787 C C . LEU A 1 98 ? 14.620 4.914 -5.074 1.00 89.75 98 LEU A C 1
ATOM 789 O O . LEU A 1 98 ? 14.991 4.568 -6.194 1.00 89.75 98 LEU A O 1
ATOM 793 N N . SER A 1 99 ? 15.135 4.394 -3.963 1.00 87.81 99 SER A N 1
ATOM 794 C CA . SER A 1 99 ? 16.059 3.259 -3.899 1.00 87.81 99 SER A CA 1
ATOM 795 C C . SER A 1 99 ? 16.103 2.722 -2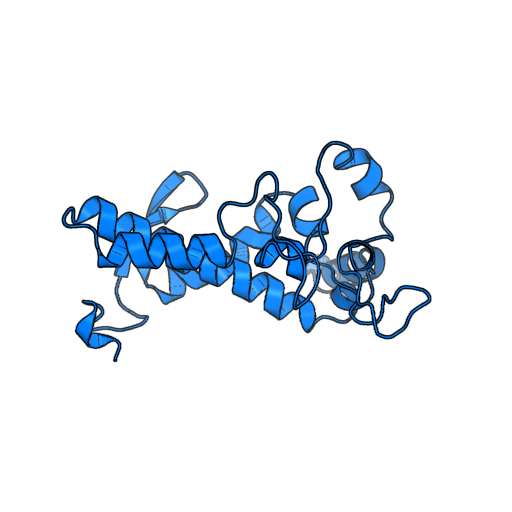.455 1.00 87.81 99 SER A C 1
ATOM 797 O O . SER A 1 99 ? 15.597 3.401 -1.553 1.00 87.81 99 SER A O 1
ATOM 799 N N . PRO A 1 100 ? 16.723 1.553 -2.180 1.00 85.56 100 PRO A N 1
ATOM 800 C CA . PRO A 1 100 ? 16.748 0.962 -0.835 1.00 85.56 100 PRO A CA 1
ATOM 801 C C . PRO A 1 100 ? 17.311 1.877 0.265 1.00 85.56 100 PRO A C 1
ATOM 803 O O . PRO A 1 100 ? 16.911 1.775 1.422 1.00 85.56 100 PRO A O 1
ATOM 806 N N . THR A 1 101 ? 18.240 2.767 -0.090 1.00 84.75 101 THR A N 1
ATOM 807 C CA . THR A 1 101 ? 18.882 3.742 0.812 1.00 84.75 101 THR A CA 1
ATOM 808 C C . THR A 1 101 ? 18.730 5.185 0.311 1.00 84.75 101 THR A C 1
ATOM 810 O O . THR A 1 101 ? 19.465 6.079 0.729 1.00 84.75 101 THR A O 1
ATOM 813 N N . GLY A 1 102 ? 17.794 5.410 -0.613 1.00 84.19 102 GLY A N 1
ATOM 814 C CA . GLY A 1 102 ? 17.631 6.662 -1.344 1.00 84.19 102 GLY A CA 1
ATOM 815 C C . GLY A 1 102 ? 16.752 7.702 -0.652 1.00 84.19 102 GLY A C 1
ATOM 816 O O . GLY A 1 102 ? 16.258 7.490 0.459 1.00 84.19 102 GLY A O 1
ATOM 817 N N . PRO A 1 103 ? 16.524 8.846 -1.320 1.00 88.81 103 PRO A N 1
ATOM 818 C CA . PRO A 1 103 ? 15.637 9.877 -0.808 1.00 88.81 103 PRO A CA 1
ATOM 819 C C . PRO A 1 103 ? 14.187 9.383 -0.744 1.00 88.81 103 PRO A C 1
ATOM 821 O O . PRO A 1 103 ? 13.727 8.619 -1.598 1.00 88.81 103 PRO A O 1
ATOM 824 N N . TYR A 1 104 ? 13.472 9.877 0.266 1.00 92.25 104 TYR A N 1
ATOM 825 C CA . TYR A 1 104 ? 12.021 9.770 0.367 1.00 92.25 104 TYR A CA 1
ATOM 826 C C . TYR A 1 104 ? 11.356 10.896 -0.432 1.00 92.25 104 TYR A C 1
ATOM 828 O O . TYR A 1 104 ? 11.796 12.046 -0.374 1.00 92.25 104 TYR A O 1
ATOM 836 N N . ILE A 1 105 ? 10.269 10.579 -1.129 1.00 94.06 105 ILE A N 1
ATOM 837 C CA . ILE A 1 105 ? 9.460 11.528 -1.888 1.00 94.06 105 ILE A CA 1
ATOM 838 C C . ILE A 1 105 ? 7.987 11.462 -1.487 1.00 94.06 105 ILE A C 1
ATOM 840 O O . ILE A 1 105 ? 7.438 10.400 -1.180 1.00 94.06 105 ILE A O 1
ATOM 844 N N . THR A 1 106 ? 7.314 12.606 -1.571 1.00 93.62 106 THR A N 1
ATOM 845 C CA . THR A 1 106 ? 5.851 12.660 -1.519 1.00 93.62 106 THR A CA 1
ATOM 846 C C . THR A 1 106 ? 5.282 12.170 -2.844 1.00 93.62 106 THR A C 1
ATOM 848 O O . THR A 1 106 ? 5.722 12.586 -3.917 1.00 93.62 106 THR A O 1
ATOM 851 N N . ARG A 1 107 ? 4.296 11.278 -2.767 1.00 93.50 107 ARG A N 1
ATOM 852 C CA . ARG A 1 107 ? 3.654 10.659 -3.927 1.00 93.50 107 ARG A CA 1
ATOM 853 C C . ARG A 1 107 ? 2.277 11.262 -4.095 1.00 93.50 107 ARG A C 1
ATOM 855 O O . ARG A 1 107 ? 1.451 11.161 -3.191 1.00 93.50 107 ARG A O 1
ATOM 862 N N . ASP A 1 108 ? 2.044 11.897 -5.234 1.00 88.88 108 ASP A N 1
ATOM 863 C CA . ASP A 1 108 ? 0.768 12.561 -5.459 1.00 88.88 108 ASP A CA 1
ATOM 864 C C . ASP A 1 108 ? -0.387 11.548 -5.528 1.00 88.88 108 ASP A C 1
ATOM 866 O O . ASP A 1 108 ? -0.324 10.529 -6.233 1.00 88.88 108 ASP A O 1
ATOM 870 N N . GLY A 1 109 ? -1.431 11.824 -4.748 1.00 87.56 109 GLY A N 1
ATOM 871 C CA . GLY A 1 109 ? -2.593 10.955 -4.584 1.00 87.56 109 GLY A CA 1
ATOM 872 C C . GLY A 1 109 ? -2.333 9.632 -3.854 1.00 87.56 109 GLY A C 1
ATOM 873 O O . GLY A 1 109 ? -3.153 8.728 -3.999 1.00 87.56 109 GLY A O 1
ATOM 874 N N . GLN A 1 110 ? -1.218 9.474 -3.122 1.00 93.12 110 GLN A N 1
ATOM 875 C CA . GLN A 1 110 ? -1.012 8.327 -2.224 1.00 93.12 110 GLN A CA 1
ATOM 876 C C . GLN A 1 110 ? -1.314 8.708 -0.777 1.00 93.12 110 GLN A C 1
ATOM 878 O O . GLN A 1 110 ? -0.582 9.491 -0.174 1.00 93.12 110 GLN A O 1
ATOM 883 N N . ASP A 1 111 ? -2.339 8.101 -0.193 1.00 94.31 111 ASP A N 1
ATOM 884 C CA . ASP A 1 111 ? -2.696 8.250 1.220 1.00 94.31 111 ASP A CA 1
ATOM 885 C C . ASP A 1 111 ? -2.797 6.909 1.965 1.00 94.31 111 ASP A C 1
ATOM 887 O O . ASP A 1 111 ? -3.138 6.882 3.146 1.00 94.31 111 ASP A O 1
ATOM 891 N N . MET A 1 112 ? -2.465 5.798 1.302 1.00 96.25 112 MET A N 1
ATOM 892 C CA . MET A 1 112 ? -2.584 4.436 1.831 1.00 96.25 112 MET A CA 1
ATOM 893 C C . MET A 1 112 ? -1.295 3.617 1.642 1.00 96.25 112 MET A C 1
ATOM 895 O O . MET A 1 112 ? -1.329 2.390 1.609 1.00 96.25 112 MET A O 1
ATOM 899 N N . GLY A 1 113 ? -0.148 4.294 1.532 1.00 96.75 113 GLY A N 1
ATOM 900 C CA . GLY A 1 113 ? 1.165 3.653 1.489 1.00 96.75 113 GLY A CA 1
ATOM 901 C C . GLY A 1 113 ? 1.615 3.108 2.849 1.00 96.75 113 GLY A C 1
ATOM 902 O O . GLY A 1 113 ? 0.937 3.239 3.873 1.00 96.75 113 GLY A O 1
ATOM 903 N N . TRP A 1 114 ? 2.809 2.519 2.882 1.00 97.75 114 TRP A N 1
ATOM 904 C CA . TRP A 1 114 ? 3.385 1.896 4.076 1.00 97.75 114 TRP A CA 1
ATOM 905 C C . TRP A 1 114 ? 3.576 2.874 5.246 1.00 97.75 114 TRP A C 1
ATOM 907 O O . TRP A 1 114 ? 3.291 2.554 6.403 1.00 97.75 114 TRP A O 1
ATOM 917 N N . ASP A 1 115 ? 4.034 4.089 4.964 1.00 96.62 115 ASP A N 1
ATOM 918 C CA . ASP A 1 115 ? 4.178 5.157 5.953 1.00 96.62 115 ASP A CA 1
ATOM 919 C C . ASP A 1 115 ? 2.818 5.636 6.485 1.00 96.62 115 ASP A C 1
ATOM 921 O O . ASP A 1 115 ? 2.678 5.865 7.693 1.00 96.62 115 ASP A O 1
ATOM 925 N N . ASN A 1 116 ? 1.795 5.702 5.625 1.00 97.88 116 ASN A N 1
ATOM 926 C CA . ASN A 1 116 ? 0.427 6.018 6.034 1.00 97.88 116 ASN A CA 1
ATOM 927 C C . ASN A 1 116 ? -0.140 4.927 6.948 1.00 97.88 116 ASN A C 1
ATOM 929 O O . ASN A 1 116 ? -0.649 5.245 8.022 1.00 97.88 116 ASN A O 1
ATOM 933 N N . ALA A 1 117 ? 0.019 3.649 6.587 1.00 98.25 117 ALA A N 1
ATOM 934 C CA . ALA A 1 117 ? -0.442 2.515 7.388 1.00 98.25 117 ALA A CA 1
ATOM 935 C C . ALA A 1 117 ? 0.103 2.563 8.824 1.00 98.25 117 ALA A C 1
ATOM 937 O O . ALA A 1 117 ? -0.651 2.393 9.790 1.00 98.25 117 ALA A O 1
ATOM 938 N N . ARG A 1 118 ? 1.403 2.855 8.965 1.00 98.06 118 ARG A N 1
ATOM 939 C CA . ARG A 1 118 ? 2.082 3.011 10.260 1.00 98.06 118 ARG A CA 1
ATOM 940 C C . ARG A 1 118 ? 1.607 4.243 11.024 1.00 98.06 118 ARG A C 1
ATOM 942 O O . ARG A 1 118 ? 1.383 4.149 12.229 1.00 98.06 118 ARG A O 1
ATOM 949 N N . SER A 1 119 ? 1.438 5.371 10.338 1.00 98.19 119 SER A N 1
ATOM 950 C CA . SER A 1 119 ? 0.951 6.612 10.951 1.00 98.19 119 SER A CA 1
ATOM 951 C C . SER A 1 119 ? -0.466 6.432 11.493 1.00 98.19 119 SER A C 1
ATOM 953 O O . SER A 1 119 ? -0.718 6.717 12.660 1.00 98.19 119 SER A O 1
ATOM 955 N N . TYR A 1 120 ? -1.363 5.839 10.703 1.00 98.50 120 TYR A N 1
ATOM 956 C CA . TYR A 1 120 ? -2.723 5.522 11.132 1.00 98.50 120 TYR A CA 1
ATOM 957 C C . TYR A 1 120 ? -2.748 4.541 12.299 1.00 98.50 120 TYR A C 1
ATOM 959 O O . TYR A 1 120 ? -3.512 4.735 13.239 1.00 98.50 120 TYR A O 1
ATOM 967 N N . PHE A 1 121 ? -1.885 3.525 12.288 1.00 97.31 121 PHE A N 1
ATOM 968 C CA . PHE A 1 121 ? -1.778 2.599 13.412 1.00 97.31 121 PHE A CA 1
ATOM 969 C C . PHE A 1 121 ? -1.343 3.310 14.698 1.00 97.31 121 PHE A C 1
ATOM 971 O O . PHE A 1 121 ? -1.948 3.124 15.751 1.00 97.31 121 PHE A O 1
ATOM 978 N N . TYR A 1 122 ? -0.323 4.166 14.613 1.00 97.38 122 TYR A N 1
ATOM 979 C CA . TYR A 1 122 ? 0.152 4.952 15.748 1.00 97.38 122 TYR A CA 1
ATOM 980 C C . TYR A 1 122 ? -0.937 5.883 16.297 1.00 97.38 122 TYR A C 1
ATOM 982 O O . TYR A 1 122 ? -1.171 5.916 17.507 1.00 97.38 122 TYR A O 1
ATOM 990 N N . GLU A 1 123 ? -1.647 6.594 15.421 1.00 97.75 123 GLU A N 1
ATOM 991 C CA . GLU A 1 123 ? -2.775 7.445 15.810 1.00 97.75 123 GLU A CA 1
ATOM 992 C C . GLU A 1 123 ? -3.897 6.635 16.475 1.00 97.75 123 GLU A C 1
ATOM 994 O O . GLU A 1 123 ? -4.450 7.060 17.488 1.00 97.75 123 GLU A O 1
ATOM 999 N N . ALA A 1 124 ? -4.204 5.437 15.967 1.00 96.00 124 ALA A N 1
ATOM 1000 C CA . ALA A 1 124 ? -5.198 4.555 16.573 1.00 96.00 124 ALA A CA 1
ATOM 1001 C C . ALA A 1 124 ? -4.800 4.133 17.997 1.00 96.00 124 ALA A C 1
ATOM 1003 O O . ALA A 1 124 ? -5.621 4.156 18.915 1.00 96.00 124 ALA A O 1
ATOM 1004 N N . LEU A 1 125 ? -3.527 3.790 18.203 1.00 94.69 125 LEU A N 1
ATOM 1005 C CA . LEU A 1 125 ? -3.013 3.369 19.508 1.00 94.69 125 LEU A CA 1
ATOM 1006 C C . LEU A 1 125 ? -2.962 4.501 20.537 1.00 94.69 125 LEU A C 1
ATOM 1008 O O . LEU A 1 125 ? -3.103 4.242 21.731 1.00 94.69 125 LEU A O 1
ATOM 1012 N N . THR A 1 126 ? -2.752 5.735 20.088 1.00 95.69 126 THR A N 1
ATOM 1013 C CA . THR A 1 126 ? -2.527 6.889 20.971 1.00 95.69 126 THR A CA 1
ATOM 1014 C C . THR A 1 126 ? -3.763 7.758 21.180 1.00 95.69 126 THR A C 1
ATOM 1016 O O . THR A 1 126 ? -3.809 8.517 22.148 1.00 95.69 126 THR A O 1
ATOM 1019 N N . SER A 1 127 ? -4.789 7.627 20.336 1.00 96.00 127 SER A N 1
ATOM 1020 C CA . SER A 1 127 ? -6.037 8.371 20.493 1.00 96.00 127 SER A CA 1
ATOM 1021 C C . SER A 1 127 ? -6.780 7.995 21.780 1.00 96.00 127 SER A C 1
ATOM 1023 O O . SER A 1 127 ? -7.035 6.818 22.070 1.00 96.00 127 SER A O 1
ATOM 1025 N N . THR A 1 128 ? -7.193 9.019 22.527 1.00 95.50 128 THR A N 1
ATOM 1026 C CA . THR A 1 128 ? -8.115 8.906 23.667 1.00 95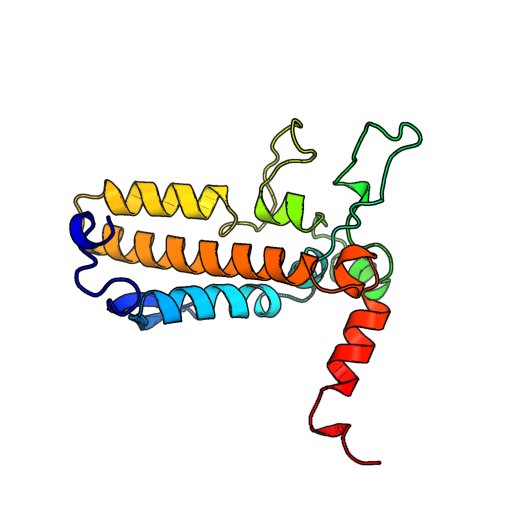.50 128 THR A CA 1
ATOM 1027 C C . THR A 1 128 ? -9.581 8.918 23.233 1.00 95.50 128 THR A C 1
ATOM 1029 O O . THR A 1 128 ? -10.432 8.401 23.954 1.00 95.50 128 THR A O 1
ATOM 1032 N N . ASP A 1 129 ? -9.878 9.447 22.044 1.00 96.81 129 ASP A N 1
ATOM 1033 C CA . ASP A 1 129 ? -11.199 9.391 21.424 1.00 96.81 129 ASP A CA 1
ATOM 1034 C C . ASP A 1 129 ? -11.404 8.018 20.761 1.00 96.81 129 ASP A C 1
ATOM 1036 O O . ASP A 1 129 ? -10.600 7.582 19.925 1.00 96.81 129 ASP A O 1
ATOM 1040 N N . HIS A 1 130 ? -12.480 7.331 21.153 1.00 92.88 130 HIS A N 1
ATOM 1041 C CA . HIS A 1 130 ? -12.820 5.996 20.666 1.00 92.88 130 HIS A CA 1
ATOM 1042 C C . HIS A 1 130 ? -13.195 5.980 19.179 1.00 92.88 130 HIS A C 1
ATOM 1044 O O . HIS A 1 130 ? -12.768 5.084 18.453 1.00 92.88 130 HIS A O 1
ATOM 1050 N N . ALA A 1 131 ? -13.953 6.970 18.707 1.00 94.12 131 ALA A N 1
ATOM 1051 C CA . ALA A 1 131 ? -14.366 7.049 17.311 1.00 94.12 131 ALA A CA 1
ATOM 1052 C C . ALA A 1 131 ? -13.160 7.324 16.402 1.00 94.12 131 ALA A C 1
ATOM 1054 O O . ALA A 1 131 ? -13.001 6.680 15.364 1.00 94.12 131 ALA A O 1
ATOM 1055 N N . VAL A 1 132 ? -12.258 8.218 16.824 1.00 96.19 132 VAL A N 1
ATOM 1056 C CA . VAL A 1 132 ? -10.996 8.470 16.106 1.00 96.19 132 VAL A CA 1
ATOM 1057 C C . VAL A 1 132 ? -10.123 7.216 16.091 1.00 96.19 132 VAL A C 1
ATOM 1059 O O . VAL A 1 132 ? -9.581 6.861 15.045 1.00 96.19 132 VAL A O 1
ATOM 1062 N N . LYS A 1 133 ? -10.022 6.510 17.222 1.00 95.25 133 LYS A N 1
ATOM 1063 C CA . LYS A 1 133 ? -9.268 5.255 17.339 1.00 95.25 133 LYS A CA 1
ATOM 1064 C C . LYS A 1 133 ? -9.746 4.200 16.344 1.00 95.25 133 LYS A C 1
ATOM 1066 O O . LYS A 1 133 ? -8.933 3.673 15.587 1.00 95.25 133 LYS A O 1
ATOM 1071 N N . GLU A 1 134 ? -11.044 3.907 16.315 1.00 95.06 134 GLU A N 1
ATOM 1072 C CA . GLU A 1 134 ? -11.611 2.916 15.391 1.00 95.06 134 GLU A CA 1
ATOM 1073 C C . GLU A 1 134 ? -11.423 3.332 13.931 1.00 95.06 134 GLU A C 1
ATOM 1075 O O . GLU A 1 134 ? -10.951 2.533 13.120 1.00 95.06 134 GLU A O 1
ATOM 1080 N N . ALA A 1 135 ? -11.679 4.602 13.602 1.00 96.88 135 ALA A N 1
ATOM 1081 C CA . ALA A 1 135 ? -11.479 5.117 12.250 1.00 96.88 135 ALA A CA 1
ATOM 1082 C C . ALA A 1 135 ? -10.019 4.981 11.783 1.00 96.88 135 ALA A C 1
ATOM 1084 O O . ALA A 1 135 ? -9.757 4.654 10.622 1.00 96.88 135 ALA A O 1
ATOM 1085 N N . LYS A 1 136 ? -9.052 5.207 12.678 1.00 97.81 136 LYS A N 1
ATOM 1086 C CA . LYS A 1 136 ? -7.622 5.081 12.375 1.00 97.81 136 LYS A CA 1
ATOM 1087 C C . LYS A 1 136 ? -7.172 3.626 12.270 1.00 97.81 136 LYS A C 1
ATOM 1089 O O . LYS A 1 136 ? -6.376 3.324 11.383 1.00 97.81 136 LYS A O 1
ATOM 1094 N N . PHE A 1 137 ? -7.732 2.711 13.062 1.00 97.19 137 PHE A N 1
ATOM 1095 C CA . PHE A 1 137 ? -7.522 1.276 12.849 1.00 97.19 137 PHE A CA 1
ATOM 1096 C C . PHE A 1 137 ? -8.036 0.829 11.482 1.00 97.19 137 PHE A C 1
ATOM 1098 O O . PHE A 1 137 ? -7.293 0.192 10.741 1.00 97.19 137 PHE A O 1
ATOM 1105 N N . VAL A 1 138 ? -9.256 1.221 11.107 1.00 97.62 138 VAL A N 1
ATOM 1106 C CA . VAL A 1 138 ? -9.836 0.897 9.793 1.00 97.62 138 VAL A CA 1
ATOM 1107 C C . VAL A 1 138 ? -8.941 1.401 8.661 1.00 97.62 138 VAL A C 1
ATOM 1109 O O . VAL A 1 138 ? -8.598 0.631 7.765 1.00 97.62 138 VAL A O 1
ATOM 1112 N N . LYS A 1 139 ? -8.490 2.662 8.719 1.00 98.19 139 LYS A N 1
ATOM 1113 C CA . LYS A 1 139 ? -7.549 3.204 7.725 1.00 98.19 139 LYS A CA 1
ATOM 1114 C C . LYS A 1 139 ? -6.225 2.443 7.692 1.00 98.19 139 LYS A C 1
ATOM 1116 O O . LYS A 1 139 ? -5.719 2.170 6.611 1.00 98.19 139 LYS A O 1
ATOM 1121 N N . SER A 1 140 ? -5.675 2.086 8.852 1.00 98.12 140 SER A N 1
ATOM 1122 C CA . SER A 1 140 ? -4.437 1.309 8.933 1.00 98.12 140 SER A CA 1
ATOM 1123 C C . SER A 1 140 ? -4.583 -0.056 8.258 1.00 98.12 140 SER A C 1
ATOM 1125 O O . SER A 1 140 ? -3.772 -0.391 7.401 1.00 98.12 140 SER A O 1
ATOM 1127 N N . PHE A 1 141 ? -5.640 -0.813 8.567 1.00 98.06 141 PHE A N 1
ATOM 1128 C CA . PHE A 1 141 ? -5.867 -2.131 7.970 1.00 98.06 141 PHE A CA 1
ATOM 1129 C C . PHE A 1 141 ? -6.101 -2.056 6.463 1.00 98.06 141 PHE A C 1
ATOM 1131 O O . PHE A 1 141 ? -5.518 -2.843 5.723 1.00 98.06 141 PHE A O 1
ATOM 1138 N N . ARG A 1 142 ? -6.866 -1.070 5.987 1.00 98.06 142 ARG A N 1
ATOM 1139 C CA . ARG A 1 142 ? -7.045 -0.854 4.545 1.00 98.06 142 ARG A CA 1
ATOM 1140 C C . ARG A 1 142 ? -5.727 -0.502 3.851 1.00 98.06 142 ARG A C 1
ATOM 1142 O O . ARG A 1 142 ? -5.423 -1.084 2.816 1.00 98.06 142 ARG A O 1
ATOM 1149 N N . ALA A 1 143 ? -4.913 0.375 4.441 1.00 98.31 143 ALA A N 1
ATOM 1150 C CA . ALA A 1 143 ? -3.596 0.721 3.905 1.00 98.31 143 ALA A CA 1
ATOM 1151 C C . ALA A 1 143 ? -2.641 -0.486 3.873 1.00 98.31 143 ALA A C 1
ATOM 1153 O O . ALA A 1 143 ? -1.945 -0.697 2.885 1.00 98.31 143 ALA A O 1
ATOM 1154 N N . VAL A 1 144 ? -2.647 -1.337 4.907 1.00 98.50 144 VAL A N 1
ATOM 1155 C CA . VAL A 1 144 ? -1.895 -2.604 4.879 1.00 98.50 144 VAL A CA 1
ATOM 1156 C C . VAL A 1 144 ? -2.391 -3.507 3.749 1.00 98.50 144 VAL A C 1
ATOM 1158 O O . VAL A 1 144 ? -1.566 -4.065 3.035 1.00 98.50 144 VAL A O 1
ATOM 1161 N N . GLY A 1 145 ? -3.707 -3.620 3.550 1.00 98.31 145 GLY A N 1
ATOM 1162 C CA . GLY A 1 145 ? -4.291 -4.370 2.437 1.00 98.31 145 GLY A CA 1
ATOM 1163 C C . GLY A 1 145 ? -3.801 -3.883 1.071 1.00 98.31 145 GLY A C 1
ATOM 1164 O O . GLY A 1 145 ? -3.377 -4.690 0.250 1.00 98.31 145 GLY A O 1
ATOM 1165 N N . MET A 1 146 ? -3.776 -2.565 0.864 1.00 97.88 146 MET A N 1
ATOM 1166 C CA . MET A 1 146 ? -3.252 -1.941 -0.357 1.00 97.88 146 MET A CA 1
ATOM 1167 C C . MET A 1 146 ? -1.760 -2.235 -0.569 1.00 97.88 146 MET A C 1
ATOM 1169 O O . MET A 1 146 ? -1.353 -2.633 -1.654 1.00 97.88 146 MET A O 1
ATOM 1173 N N . VAL A 1 147 ? -0.933 -2.129 0.476 1.00 98.38 147 VAL A N 1
ATOM 1174 C CA . VAL A 1 147 ? 0.498 -2.479 0.390 1.00 98.38 147 VAL A CA 1
ATOM 1175 C C . VAL A 1 147 ? 0.704 -3.977 0.131 1.00 98.38 147 VAL A C 1
ATOM 1177 O O . VAL A 1 147 ? 1.619 -4.357 -0.596 1.00 98.38 147 VAL A O 1
ATOM 1180 N N . MET A 1 148 ? -0.139 -4.843 0.702 1.00 98.31 148 MET A N 1
ATOM 1181 C CA . MET A 1 148 ? -0.092 -6.284 0.441 1.00 98.31 148 MET A CA 1
ATOM 1182 C C . MET A 1 148 ? -0.448 -6.620 -1.007 1.00 98.31 148 MET A C 1
ATOM 1184 O O . MET A 1 148 ? 0.169 -7.525 -1.559 1.00 98.31 148 MET A O 1
ATOM 1188 N N . HIS A 1 149 ? -1.397 -5.904 -1.616 1.00 98.06 149 HIS A N 1
ATOM 1189 C CA . HIS A 1 149 ? -1.717 -6.039 -3.040 1.00 98.06 149 HIS A CA 1
ATOM 1190 C C . HIS A 1 149 ? -0.496 -5.750 -3.917 1.00 98.06 149 HIS A C 1
ATOM 1192 O O . HIS A 1 149 ? -0.081 -6.601 -4.694 1.00 98.06 149 HIS A O 1
ATOM 1198 N N . LEU A 1 150 ? 0.156 -4.606 -3.700 1.00 97.94 150 LEU A N 1
ATOM 1199 C CA . LEU A 1 150 ? 1.381 -4.222 -4.414 1.00 97.94 150 LEU A CA 1
ATOM 1200 C C . LEU A 1 150 ? 2.497 -5.274 -4.240 1.00 97.94 150 LEU A C 1
ATOM 1202 O O . LEU A 1 150 ? 3.144 -5.705 -5.193 1.00 97.94 150 LEU A O 1
ATOM 1206 N N . LEU A 1 151 ? 2.657 -5.810 -3.024 1.00 97.81 151 LEU A N 1
ATOM 1207 C CA . LEU A 1 151 ? 3.594 -6.909 -2.777 1.00 97.81 151 LEU A CA 1
ATOM 1208 C C . LEU A 1 151 ? 3.229 -8.196 -3.543 1.00 97.81 151 LEU A C 1
ATOM 1210 O O . LEU A 1 151 ? 4.128 -8.908 -3.991 1.00 97.81 151 LEU A O 1
ATOM 1214 N N . GLN A 1 152 ? 1.940 -8.518 -3.683 1.00 97.50 152 GLN A N 1
ATOM 1215 C CA . GLN A 1 152 ? 1.481 -9.671 -4.466 1.00 97.50 152 GLN A CA 1
ATOM 1216 C C . GLN A 1 152 ? 1.762 -9.487 -5.958 1.00 97.50 152 GLN A C 1
ATOM 1218 O O . GLN A 1 152 ? 2.182 -10.443 -6.613 1.00 97.50 152 GLN A O 1
ATOM 1223 N N . ASP A 1 153 ? 1.616 -8.269 -6.477 1.00 97.56 153 ASP A N 1
ATOM 1224 C CA . ASP A 1 153 ? 1.930 -7.949 -7.868 1.00 97.56 153 ASP A CA 1
ATOM 1225 C C . ASP A 1 153 ? 3.407 -8.218 -8.191 1.00 97.56 153 ASP A C 1
ATOM 1227 O O . ASP A 1 153 ? 3.729 -8.698 -9.278 1.00 97.56 153 ASP A O 1
ATOM 1231 N N . MET A 1 154 ? 4.317 -8.084 -7.221 1.00 96.75 154 MET A N 1
ATOM 1232 C CA . MET A 1 154 ? 5.734 -8.447 -7.401 1.00 96.75 154 MET A CA 1
ATOM 1233 C C . MET A 1 154 ? 5.978 -9.951 -7.608 1.00 96.75 154 MET A C 1
ATOM 1235 O O . MET A 1 154 ? 7.065 -10.348 -8.030 1.00 96.75 154 MET A O 1
ATOM 1239 N N . ALA A 1 155 ? 4.983 -10.804 -7.356 1.00 96.31 155 ALA A N 1
ATOM 1240 C CA . ALA A 1 155 ? 5.031 -12.227 -7.688 1.00 96.31 155 ALA A CA 1
ATOM 1241 C C . ALA A 1 155 ? 4.477 -12.540 -9.094 1.00 96.31 155 ALA A C 1
ATOM 1243 O O . ALA A 1 155 ? 4.556 -13.686 -9.543 1.00 96.31 155 ALA A O 1
ATOM 1244 N N . VAL A 1 156 ? 3.928 -11.551 -9.809 1.00 95.50 156 VAL A N 1
ATOM 1245 C CA . VAL A 1 156 ? 3.333 -11.727 -11.139 1.00 95.50 156 VAL A CA 1
ATOM 1246 C C . VAL A 1 156 ? 4.346 -11.340 -12.229 1.00 95.50 156 VAL A C 1
ATOM 1248 O O . VAL A 1 156 ? 4.746 -10.177 -12.318 1.00 95.50 156 VAL A O 1
ATOM 1251 N N . PRO A 1 157 ? 4.729 -12.259 -13.145 1.00 94.69 157 PRO A N 1
ATOM 1252 C CA . PRO A 1 157 ? 5.775 -12.003 -14.143 1.00 94.69 157 PRO A CA 1
ATOM 1253 C C . PRO A 1 157 ? 5.565 -10.779 -15.039 1.00 94.69 157 PRO A C 1
ATOM 1255 O O . PRO A 1 157 ? 6.533 -10.249 -15.576 1.00 94.69 157 PRO A O 1
ATOM 1258 N N . ALA A 1 158 ? 4.320 -10.364 -15.273 1.00 94.88 158 ALA A N 1
ATOM 1259 C CA . ALA A 1 158 ? 4.019 -9.183 -16.078 1.00 94.88 158 ALA A CA 1
ATOM 1260 C C . ALA A 1 158 ? 4.347 -7.873 -15.331 1.00 94.88 158 ALA A C 1
ATOM 1262 O O . ALA A 1 158 ? 4.933 -6.959 -15.913 1.00 94.88 158 ALA A O 1
ATOM 1263 N N . HIS A 1 159 ? 4.065 -7.819 -14.026 1.00 96.31 159 HIS A N 1
ATOM 1264 C CA . HIS A 1 159 ? 4.312 -6.650 -13.177 1.00 96.31 159 HIS A CA 1
ATOM 1265 C C . HIS A 1 159 ? 5.807 -6.398 -12.956 1.00 96.31 159 HIS A C 1
ATOM 1267 O O . HIS A 1 159 ? 6.251 -5.251 -12.968 1.00 96.31 159 HIS A O 1
ATOM 1273 N N . VAL A 1 160 ? 6.610 -7.464 -12.863 1.00 95.69 160 VAL A N 1
ATOM 1274 C CA . VAL A 1 160 ? 8.074 -7.356 -12.704 1.00 95.69 160 VAL A CA 1
ATOM 1275 C C . VAL A 1 160 ? 8.857 -7.217 -14.011 1.00 95.69 160 VAL A C 1
ATOM 1277 O O . VAL A 1 160 ? 10.080 -7.098 -13.998 1.00 95.69 160 VAL A O 1
ATOM 1280 N N . ARG A 1 161 ? 8.179 -7.237 -15.163 1.00 93.00 161 ARG A N 1
ATOM 1281 C CA . ARG A 1 161 ? 8.798 -7.028 -16.486 1.00 93.00 161 ARG A CA 1
ATOM 1282 C C . ARG A 1 161 ? 8.326 -5.753 -17.178 1.00 93.00 161 ARG A C 1
ATOM 1284 O O . ARG A 1 161 ? 8.714 -5.529 -18.319 1.00 93.00 161 ARG A O 1
ATOM 1291 N N . ASN A 1 162 ? 7.536 -4.923 -16.492 1.00 92.81 162 ASN A N 1
ATOM 1292 C CA . ASN A 1 162 ? 6.894 -3.741 -17.072 1.00 92.81 162 ASN A CA 1
ATOM 1293 C C . ASN A 1 162 ? 6.088 -4.086 -18.337 1.00 92.81 162 ASN A C 1
ATOM 1295 O O . ASN A 1 162 ? 6.201 -3.386 -19.337 1.00 92.81 162 ASN A O 1
ATOM 1299 N N . ASP A 1 163 ? 5.330 -5.187 -18.293 1.00 91.31 163 ASP A N 1
ATOM 1300 C CA . ASP A 1 163 ? 4.579 -5.744 -19.427 1.00 91.31 163 ASP A CA 1
ATOM 1301 C C . ASP A 1 163 ? 3.064 -5.661 -19.167 1.00 91.31 163 ASP A C 1
ATOM 1303 O O . ASP A 1 163 ? 2.386 -6.653 -18.870 1.00 91.31 163 ASP A O 1
ATOM 1307 N N . MET A 1 164 ? 2.522 -4.442 -19.227 1.00 91.00 164 MET A N 1
ATOM 1308 C CA . MET A 1 164 ? 1.092 -4.172 -19.064 1.00 91.00 164 MET A CA 1
ATOM 1309 C C . MET A 1 164 ? 0.265 -4.855 -20.156 1.00 91.00 164 MET A C 1
ATOM 1311 O O . MET A 1 164 ? -0.854 -5.315 -19.911 1.00 91.00 164 MET A O 1
ATOM 1315 N N . SER A 1 165 ? 0.805 -4.950 -21.370 1.00 88.06 165 SER A N 1
ATOM 1316 C CA . SER A 1 165 ? 0.103 -5.550 -22.505 1.00 88.06 165 SER A CA 1
ATOM 1317 C C . SER A 1 165 ? -0.212 -7.028 -22.260 1.00 88.06 165 SER A C 1
ATOM 1319 O O . SER A 1 165 ? -1.372 -7.441 -22.379 1.00 88.06 165 SER A O 1
ATOM 1321 N N . S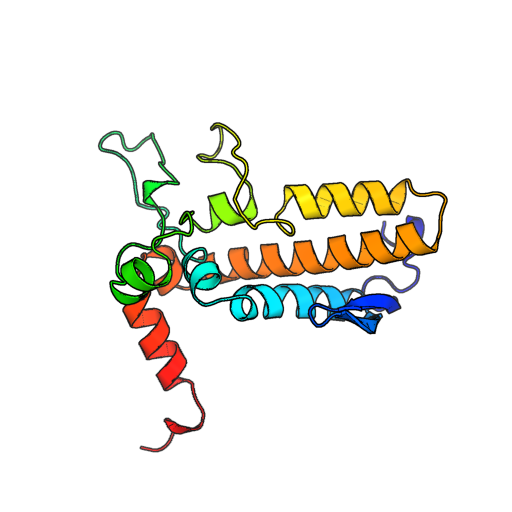ER A 1 166 ? 0.782 -7.821 -21.848 1.00 88.44 166 SER A N 1
ATOM 1322 C CA . SER A 1 166 ? 0.572 -9.230 -21.505 1.00 88.44 166 SER A CA 1
ATOM 1323 C C . SER A 1 166 ? -0.290 -9.398 -20.258 1.00 88.44 166 SER A C 1
ATOM 1325 O O . SER A 1 166 ? -1.104 -10.324 -20.221 1.00 88.44 166 SER A O 1
ATOM 1327 N N . HIS A 1 167 ? -0.171 -8.502 -19.267 1.00 90.00 167 HIS A N 1
ATOM 1328 C CA . HIS A 1 167 ? -1.048 -8.507 -18.092 1.00 90.00 167 HIS A CA 1
ATOM 1329 C C . HIS A 1 167 ? -2.523 -8.408 -18.514 1.00 90.00 167 HIS A C 1
ATOM 1331 O O . HIS A 1 167 ? -3.337 -9.262 -18.160 1.00 90.00 167 HIS A O 1
ATOM 1337 N N . LEU A 1 168 ? -2.869 -7.427 -19.353 1.00 86.62 168 LEU A N 1
ATOM 1338 C CA . LEU A 1 168 ? -4.243 -7.237 -19.825 1.00 86.62 168 LEU A CA 1
ATOM 1339 C C . LEU A 1 168 ? -4.751 -8.405 -20.681 1.00 86.62 168 LEU A C 1
ATOM 1341 O O . LEU A 1 168 ? -5.927 -8.765 -20.587 1.00 86.62 168 LEU A O 1
ATOM 1345 N N . LEU A 1 169 ? -3.899 -8.992 -21.526 1.00 87.56 169 LEU A N 1
ATOM 1346 C CA . LEU A 1 169 ? -4.262 -10.160 -22.335 1.00 87.56 169 LEU A CA 1
ATOM 1347 C C . LEU A 1 169 ? -4.564 -11.380 -21.458 1.00 87.56 169 LEU A C 1
ATOM 1349 O O . LEU A 1 169 ? -5.602 -12.023 -21.640 1.00 87.56 169 LEU A O 1
ATOM 1353 N N . TYR A 1 170 ? -3.703 -11.668 -20.480 1.00 86.00 170 TYR A N 1
ATOM 1354 C CA . TYR A 1 170 ? -3.909 -12.763 -19.538 1.00 86.00 170 TYR A CA 1
ATOM 1355 C C . TYR A 1 170 ? -5.176 -12.552 -18.706 1.00 86.00 170 TYR A C 1
ATOM 1357 O O . TYR A 1 170 ? -6.036 -13.433 -18.678 1.00 86.00 170 TYR A O 1
ATOM 1365 N N . SER A 1 171 ? -5.358 -11.368 -18.116 1.00 82.56 171 SER A N 1
ATOM 1366 C CA . SER A 1 171 ? -6.544 -11.041 -17.315 1.00 82.56 171 SER A CA 1
ATOM 1367 C C . SER A 1 171 ? -7.841 -11.183 -18.118 1.00 82.56 171 SER A C 1
ATOM 1369 O O . SER A 1 171 ? -8.819 -11.739 -17.619 1.00 82.56 171 SER A O 1
ATOM 1371 N N . LYS A 1 172 ? -7.845 -10.790 -19.402 1.00 78.12 172 LYS A N 1
ATOM 1372 C CA . LYS A 1 172 ? -8.979 -11.040 -20.310 1.00 78.12 172 LYS A CA 1
ATOM 1373 C C . LYS A 1 172 ? -9.227 -12.528 -20.535 1.00 78.12 172 LYS A C 1
ATOM 1375 O O . LYS A 1 172 ? -10.377 -12.940 -20.474 1.00 78.12 172 LYS A O 1
ATOM 1380 N N . SER A 1 173 ? -8.182 -13.328 -20.755 1.00 73.19 173 SER A N 1
ATOM 1381 C CA . SER A 1 173 ? -8.313 -14.779 -20.974 1.00 73.19 173 SER A CA 1
ATOM 1382 C C . SER A 1 173 ? -8.869 -15.542 -19.765 1.00 73.19 173 SER A C 1
ATOM 1384 O O . SER A 1 173 ? -9.498 -16.588 -19.931 1.00 73.19 173 SER A O 1
ATOM 1386 N N . GLN A 1 174 ? -8.686 -15.004 -18.554 1.00 67.75 174 GLN A N 1
ATOM 1387 C CA . GLN A 1 174 ? -9.238 -15.569 -17.322 1.00 67.75 174 GLN A CA 1
ATOM 1388 C C . GLN A 1 174 ? -10.718 -15.215 -17.103 1.00 67.75 174 GLN A C 1
ATOM 1390 O O . GLN A 1 174 ? -11.367 -15.832 -16.255 1.00 67.75 174 GLN A O 1
ATOM 1395 N N . SER A 1 175 ? -11.271 -14.271 -17.877 1.00 57.41 175 SER A N 1
ATOM 1396 C CA . SER A 1 175 ? -12.685 -13.903 -17.809 1.00 57.41 175 SER A CA 1
ATOM 1397 C C . SER A 1 175 ? -13.576 -15.099 -18.175 1.00 57.41 175 SER A C 1
ATOM 1399 O O . SER A 1 175 ? -13.297 -15.800 -19.152 1.00 57.41 175 SER A O 1
ATOM 1401 N N . PRO A 1 176 ? -14.681 -15.345 -17.446 1.00 57.38 176 PRO A N 1
ATOM 1402 C CA . PRO A 1 176 ? -15.590 -16.454 -17.738 1.00 57.38 176 PRO A CA 1
ATOM 1403 C C . PRO A 1 176 ? -16.176 -16.424 -19.161 1.00 57.38 176 PRO A C 1
ATOM 1405 O O . PRO A 1 176 ? -16.647 -17.450 -19.639 1.00 57.38 176 PRO A O 1
ATOM 1408 N N . LEU A 1 177 ? -16.104 -15.288 -19.863 1.00 51.94 177 LEU A N 1
ATOM 1409 C CA . LEU A 1 177 ? -16.585 -15.137 -21.239 1.00 51.94 177 LEU A CA 1
ATOM 1410 C C . LEU A 1 177 ? -15.649 -15.728 -22.313 1.00 51.94 177 LEU A C 1
ATOM 1412 O O . LEU A 1 177 ? -16.081 -15.889 -23.451 1.00 51.94 177 LEU A O 1
ATOM 1416 N N . THR A 1 178 ? -14.394 -16.067 -21.992 1.00 48.12 178 THR A N 1
ATOM 1417 C CA . THR A 1 178 ? -13.415 -16.618 -22.958 1.00 48.12 178 THR A CA 1
ATOM 1418 C C . THR A 1 178 ? -13.107 -18.105 -22.771 1.00 48.12 178 THR A C 1
ATOM 1420 O O . THR A 1 178 ? -12.384 -18.677 -23.581 1.00 48.12 178 THR A O 1
ATOM 1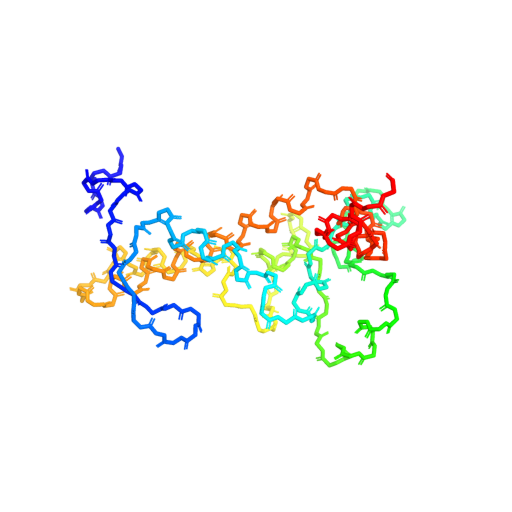423 N N . LYS A 1 179 ? -13.678 -18.773 -21.757 1.00 42.53 179 LYS A N 1
ATOM 1424 C CA . LYS A 1 179 ? -13.486 -20.216 -21.495 1.00 42.53 179 LYS A CA 1
ATOM 1425 C C . LYS A 1 179 ? -14.453 -21.116 -22.286 1.00 42.53 179 LYS A C 1
ATOM 1427 O O . LYS A 1 179 ? -14.997 -22.069 -21.736 1.00 42.53 179 LYS A O 1
ATOM 1432 N N . THR A 1 180 ? -14.658 -20.823 -23.570 1.00 41.72 180 THR A N 1
ATOM 1433 C CA . THR A 1 180 ? -15.397 -21.709 -24.487 1.00 41.72 180 THR A CA 1
ATOM 1434 C C . THR A 1 180 ? -14.594 -21.891 -25.767 1.00 41.72 180 THR A C 1
ATOM 1436 O O . THR A 1 180 ? -14.781 -21.145 -26.725 1.00 41.72 180 THR A O 1
ATOM 1439 N N . ILE A 1 181 ? -13.676 -22.859 -25.754 1.00 39.91 181 ILE A N 1
ATOM 1440 C CA . ILE A 1 181 ? -13.176 -23.565 -26.942 1.00 39.91 181 ILE A CA 1
ATOM 1441 C C . ILE A 1 181 ? -13.001 -25.028 -26.542 1.00 39.91 181 ILE A C 1
ATOM 1443 O O . ILE A 1 181 ? -12.386 -25.255 -25.475 1.00 39.91 181 ILE A O 1
#

Radius of gyration: 18.34 Å; chains: 1; bounding box: 47×38×52 Å

Sequence (181 aa):
MINNFGFDKGYDKTIKGINRQGYERTLSVSEWLQEGSTDEDALSFCRASRHFHNPTFSTPDPDIYNWDGSKMSDSYLVDIFCALATRYSDVTWATGYLSPTGPYITRDGQDMGWDNARSYFYEALTSTDHAVKEAKFVKSFRAVGMVMHLLQDMAVPAHVRNDMSSHLLYSKSQSPLTKTI